Protein AF-A0A6V7XYG4-F1 (afdb_monomer)

Structure (mmCIF, N/CA/C/O backbone):
data_AF-A0A6V7XYG4-F1
#
_entry.id   AF-A0A6V7XYG4-F1
#
loop_
_atom_site.group_PDB
_atom_site.id
_atom_site.type_symbol
_atom_site.label_atom_id
_atom_site.label_alt_id
_atom_site.label_comp_id
_atom_site.label_asym_id
_atom_site.label_entity_id
_atom_site.label_seq_id
_atom_site.pdbx_PDB_ins_code
_atom_site.Cartn_x
_atom_site.Cartn_y
_atom_site.Cartn_z
_atom_site.occupancy
_atom_site.B_iso_or_equiv
_atom_site.auth_seq_id
_atom_site.auth_comp_id
_atom_site.auth_asym_id
_atom_site.auth_atom_id
_atom_site.pdbx_PDB_model_num
ATOM 1 N N . MET A 1 1 ? -19.619 -19.003 17.103 1.00 49.38 1 MET A N 1
ATOM 2 C CA . MET A 1 1 ? -18.906 -17.715 16.951 1.00 49.38 1 MET A CA 1
ATOM 3 C C . MET A 1 1 ? -19.112 -17.375 15.505 1.00 49.38 1 MET A C 1
ATOM 5 O O . MET A 1 1 ? -18.466 -17.969 14.650 1.00 49.38 1 MET A O 1
ATOM 9 N N . ASP A 1 2 ? -20.118 -16.554 15.252 1.00 52.75 2 ASP A N 1
ATOM 10 C CA . ASP A 1 2 ? -20.671 -16.431 13.915 1.00 52.75 2 ASP A CA 1
ATOM 11 C C . ASP A 1 2 ? -20.016 -15.200 13.304 1.00 52.75 2 ASP A C 1
ATOM 13 O O . ASP A 1 2 ? -20.323 -14.065 13.660 1.00 52.75 2 ASP A O 1
ATOM 17 N N . PHE A 1 3 ? -19.000 -15.455 12.488 1.00 63.81 3 PHE A N 1
ATOM 18 C CA . PHE A 1 3 ? -18.278 -14.428 11.759 1.00 63.81 3 PHE A CA 1
ATOM 19 C C . PHE A 1 3 ? -18.999 -14.203 10.435 1.00 63.81 3 PHE A C 1
ATOM 21 O O . PHE A 1 3 ? -19.094 -15.121 9.620 1.00 63.81 3 PHE A O 1
ATOM 28 N N . TYR A 1 4 ? -19.490 -12.986 10.224 1.00 76.69 4 TYR A N 1
ATOM 29 C CA . TYR A 1 4 ? -20.020 -12.555 8.936 1.00 76.69 4 TYR A CA 1
ATOM 30 C C . TYR A 1 4 ? -19.085 -11.490 8.383 1.00 76.69 4 TYR A C 1
ATOM 32 O O . TYR A 1 4 ? -18.724 -10.540 9.076 1.00 76.69 4 TYR A O 1
ATOM 40 N N . GLY A 1 5 ? -18.649 -11.673 7.146 1.00 80.56 5 GLY A N 1
ATOM 41 C CA . GLY A 1 5 ? -17.766 -10.727 6.490 1.00 80.56 5 GLY A CA 1
ATOM 42 C C . GLY A 1 5 ? -17.976 -10.754 4.991 1.00 80.56 5 GLY A C 1
ATOM 43 O O . GLY A 1 5 ? -18.206 -11.815 4.407 1.00 80.56 5 GLY A O 1
ATOM 44 N N . GLU A 1 6 ? -17.903 -9.577 4.389 1.00 87.44 6 GLU A N 1
ATOM 45 C CA . GLU A 1 6 ? -17.899 -9.407 2.945 1.00 87.44 6 GLU A CA 1
ATOM 46 C C . GLU A 1 6 ? -16.483 -9.030 2.512 1.00 87.44 6 GLU A C 1
ATOM 48 O O . GLU A 1 6 ? -15.793 -8.244 3.167 1.00 87.44 6 GLU A O 1
ATOM 53 N N . TYR A 1 7 ? -16.021 -9.615 1.410 1.00 89.38 7 TYR A N 1
ATOM 54 C CA . TYR A 1 7 ? -14.745 -9.251 0.816 1.00 89.38 7 TYR A CA 1
ATOM 55 C C . TYR A 1 7 ? -14.920 -9.002 -0.677 1.00 89.38 7 TYR A C 1
ATOM 57 O O . TYR A 1 7 ? -15.551 -9.774 -1.399 1.00 89.38 7 TYR A O 1
ATOM 65 N N . THR A 1 8 ? -14.316 -7.921 -1.155 1.00 91.44 8 THR A N 1
ATOM 66 C CA . THR A 1 8 ? -14.236 -7.602 -2.578 1.00 91.44 8 THR A CA 1
ATOM 67 C C . THR A 1 8 ? -12.776 -7.586 -2.994 1.00 91.44 8 THR A C 1
ATOM 69 O O . THR A 1 8 ? -12.005 -6.737 -2.550 1.00 91.44 8 THR A O 1
ATOM 72 N N . LEU A 1 9 ? -12.400 -8.510 -3.881 1.00 88.69 9 LEU A N 1
ATOM 73 C CA . LEU A 1 9 ? -11.035 -8.609 -4.396 1.00 88.69 9 LEU A CA 1
ATOM 74 C C . LEU A 1 9 ? -10.616 -7.349 -5.167 1.00 88.69 9 LEU A C 1
ATOM 76 O O . LEU A 1 9 ? -11.394 -6.780 -5.952 1.00 88.69 9 LEU A O 1
ATOM 80 N N . ALA A 1 10 ? -9.348 -6.975 -4.977 1.00 87.38 10 ALA A N 1
ATOM 81 C CA . ALA A 1 10 ? -8.711 -5.893 -5.710 1.00 87.38 10 ALA A CA 1
ATOM 82 C C . ALA A 1 10 ? -8.712 -6.173 -7.216 1.00 87.38 10 ALA A C 1
ATOM 84 O O . ALA A 1 10 ? -8.528 -7.305 -7.669 1.00 87.38 10 ALA A O 1
ATOM 85 N N . ARG A 1 11 ? -8.873 -5.111 -8.004 1.00 87.75 11 ARG A N 1
ATOM 86 C CA . ARG A 1 11 ? -8.677 -5.142 -9.453 1.00 87.75 11 ARG A CA 1
ATOM 87 C C . ARG A 1 11 ? -7.756 -3.998 -9.827 1.00 87.75 11 ARG A C 1
ATOM 89 O O . ARG A 1 11 ? -8.084 -2.840 -9.569 1.00 87.75 11 ARG A O 1
ATOM 96 N N . ASP A 1 12 ? -6.628 -4.342 -10.441 1.00 82.50 12 ASP A N 1
ATOM 97 C CA . ASP A 1 12 ? -5.558 -3.397 -10.756 1.00 82.50 12 ASP A CA 1
ATOM 98 C C . ASP A 1 12 ? -6.089 -2.149 -11.488 1.00 82.50 12 ASP A C 1
ATOM 100 O O . ASP A 1 12 ? -6.755 -2.248 -12.520 1.00 82.50 12 ASP A O 1
ATOM 104 N N . GLY A 1 13 ? -5.818 -0.972 -10.919 1.00 77.50 13 GLY A N 1
ATOM 105 C CA . GLY A 1 13 ? -6.227 0.335 -11.444 1.00 77.50 13 GLY A CA 1
ATOM 106 C C . GLY A 1 13 ? -7.725 0.660 -11.381 1.00 77.50 13 GLY A C 1
ATOM 107 O O . GLY A 1 13 ? -8.103 1.742 -11.815 1.00 77.50 13 GLY A O 1
ATOM 108 N N . MET A 1 14 ? -8.572 -0.235 -10.866 1.00 85.38 14 MET A N 1
ATOM 109 C CA . MET A 1 14 ? -10.027 -0.036 -10.811 1.00 85.38 14 MET A CA 1
ATOM 110 C C . MET A 1 14 ? -10.543 0.092 -9.382 1.00 85.38 14 MET A C 1
ATOM 112 O O . MET A 1 14 ? -11.303 1.008 -9.083 1.00 85.38 14 MET A O 1
ATOM 116 N N . ARG A 1 15 ? -10.172 -0.846 -8.504 1.00 86.19 15 ARG A N 1
ATOM 117 C CA . ARG A 1 15 ? -10.626 -0.848 -7.110 1.00 86.19 15 ARG A CA 1
ATOM 118 C C . ARG A 1 15 ? -9.615 -1.526 -6.183 1.00 86.19 15 ARG A C 1
ATOM 120 O O . ARG A 1 15 ? -9.037 -2.543 -6.583 1.00 86.19 15 ARG A O 1
ATOM 127 N N . PRO A 1 16 ? -9.422 -1.001 -4.962 1.00 86.31 16 PRO A N 1
ATOM 128 C CA . PRO A 1 16 ? -8.623 -1.664 -3.940 1.00 86.31 16 PRO A CA 1
ATOM 129 C C . PRO A 1 16 ? -9.334 -2.910 -3.388 1.00 86.31 16 PRO A C 1
ATOM 131 O O . PRO A 1 16 ? -10.515 -3.140 -3.655 1.00 86.31 16 PRO A O 1
ATOM 134 N N . LEU A 1 17 ? -8.593 -3.714 -2.621 1.00 88.25 17 LEU A N 1
ATOM 135 C CA . LEU A 1 17 ? -9.142 -4.800 -1.810 1.00 88.25 17 LEU A CA 1
ATOM 136 C C . LEU A 1 17 ? -9.976 -4.185 -0.679 1.00 88.25 17 LEU A C 1
ATOM 138 O O . LEU A 1 17 ? -9.465 -3.347 0.062 1.00 88.25 17 LEU A O 1
ATOM 142 N N . LEU A 1 18 ? -11.231 -4.606 -0.547 1.00 89.19 18 LEU A N 1
ATOM 143 C CA . LEU A 1 18 ? -12.092 -4.234 0.575 1.00 89.19 18 LEU A CA 1
ATOM 144 C C . LEU A 1 18 ? -12.395 -5.486 1.391 1.00 89.19 18 LEU A C 1
ATOM 146 O O . LEU A 1 18 ? -12.831 -6.493 0.832 1.00 89.19 18 LEU A O 1
ATOM 150 N N . ILE A 1 19 ? -12.153 -5.414 2.696 1.00 8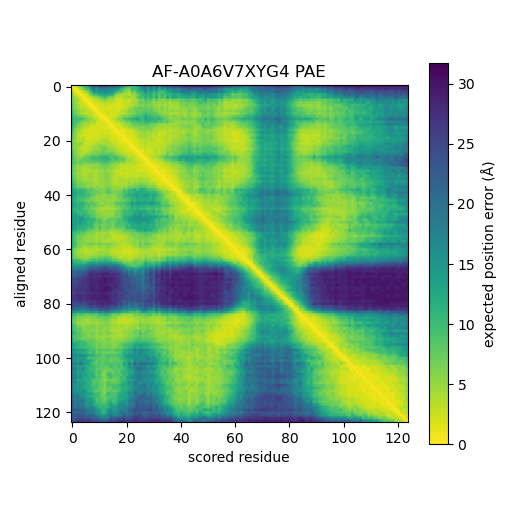9.31 19 ILE A N 1
ATOM 151 C CA . ILE A 1 19 ? -12.473 -6.476 3.647 1.00 89.31 19 ILE A CA 1
ATOM 152 C C . ILE A 1 19 ? -13.301 -5.845 4.761 1.00 89.31 19 ILE A C 1
ATOM 154 O O . ILE A 1 19 ? -12.820 -4.957 5.466 1.00 89.31 19 ILE A O 1
ATOM 158 N N . GLU A 1 20 ? -14.528 -6.321 4.925 1.00 90.12 20 GLU A N 1
ATOM 159 C CA . GLU A 1 20 ? -15.421 -5.932 6.010 1.00 90.12 20 GLU A CA 1
ATOM 160 C C . GLU A 1 20 ? -15.645 -7.144 6.913 1.00 90.12 20 GLU A C 1
ATOM 162 O O . GLU A 1 20 ? -16.085 -8.199 6.456 1.00 90.12 20 GLU A O 1
ATOM 167 N N . LEU A 1 21 ? -15.319 -7.008 8.201 1.00 87.00 21 LEU A N 1
ATOM 168 C CA . LEU A 1 21 ? -15.531 -8.058 9.194 1.00 87.00 21 LEU A CA 1
ATOM 169 C C . LEU A 1 21 ? -16.501 -7.577 10.268 1.00 87.00 21 LEU A C 1
ATOM 171 O O . LEU A 1 21 ? -16.266 -6.551 10.909 1.00 87.00 21 LEU A O 1
ATOM 175 N N . VAL A 1 22 ? -17.540 -8.368 10.521 1.00 87.19 22 VAL A N 1
ATOM 176 C CA . VAL A 1 22 ? -18.429 -8.210 11.672 1.00 87.19 22 VAL A CA 1
ATOM 177 C C . VAL A 1 22 ? -18.062 -9.273 12.699 1.00 87.19 22 VAL A C 1
ATOM 179 O O . VAL A 1 22 ? -18.168 -10.475 12.449 1.00 87.19 22 VAL A O 1
ATOM 182 N N . ILE A 1 23 ? -17.587 -8.818 13.858 1.00 83.50 23 ILE A N 1
ATOM 183 C CA . ILE A 1 23 ? -17.077 -9.677 14.927 1.00 83.50 23 ILE A CA 1
ATOM 184 C C . ILE A 1 23 ? -17.831 -9.356 16.215 1.00 83.50 23 ILE A C 1
ATOM 186 O O . ILE A 1 23 ? -17.838 -8.212 16.665 1.00 83.50 23 ILE A O 1
ATOM 190 N N . LEU A 1 24 ? -18.416 -10.378 16.844 1.00 83.75 24 LEU A N 1
ATOM 191 C CA . LEU A 1 24 ? -18.960 -10.265 18.195 1.00 83.75 24 LEU A CA 1
ATOM 192 C C . LEU A 1 24 ? -17.831 -10.492 19.204 1.00 83.75 24 LEU A C 1
ATOM 194 O O . LEU A 1 24 ? -17.352 -11.615 19.377 1.00 83.75 24 LEU A O 1
ATOM 198 N N . LEU A 1 25 ? -17.396 -9.413 19.855 1.00 82.56 25 LEU A N 1
ATOM 199 C CA . LEU A 1 25 ? -16.294 -9.434 20.812 1.00 82.56 25 LEU A CA 1
ATOM 200 C C . LEU A 1 25 ? -16.838 -9.478 22.257 1.00 82.56 25 LEU A C 1
ATOM 202 O O . LEU A 1 25 ? -17.458 -8.509 22.696 1.00 82.56 25 LEU A O 1
ATOM 206 N N . PRO A 1 26 ? -16.638 -10.571 23.019 1.00 83.31 26 PRO A N 1
ATOM 207 C CA . PRO A 1 26 ? -17.118 -10.662 24.398 1.00 83.31 26 PRO A CA 1
ATOM 208 C C . PRO A 1 26 ? -16.320 -9.761 25.355 1.00 83.31 26 PRO A C 1
ATOM 210 O O . PRO A 1 26 ? -15.190 -9.354 25.069 1.00 83.31 26 P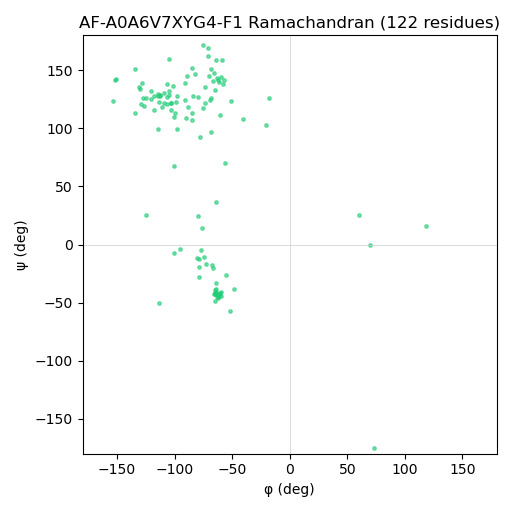RO A O 1
ATOM 213 N N . ALA A 1 27 ? -16.888 -9.478 26.530 1.00 81.25 27 ALA A N 1
ATOM 214 C CA . ALA A 1 27 ? -16.229 -8.666 27.550 1.00 81.25 27 ALA A CA 1
ATOM 215 C C . ALA A 1 27 ? -14.863 -9.250 27.959 1.00 81.25 27 ALA A C 1
ATOM 217 O O . ALA A 1 27 ? -14.703 -10.463 28.089 1.00 81.25 27 ALA A O 1
ATOM 218 N N . ASN A 1 28 ? -13.885 -8.366 28.188 1.00 84.56 28 ASN A N 1
ATOM 219 C CA . ASN A 1 28 ? -12.513 -8.713 28.578 1.00 84.56 28 ASN A CA 1
ATOM 220 C C . ASN A 1 28 ? -11.748 -9.595 27.564 1.00 84.56 28 ASN A C 1
ATOM 222 O O . ASN A 1 28 ? -10.827 -10.323 27.933 1.00 84.56 28 ASN A O 1
ATOM 226 N N . SER A 1 29 ? -12.117 -9.534 26.282 1.00 83.81 29 SER A N 1
ATOM 227 C CA . SER A 1 29 ? -11.396 -10.219 25.206 1.00 83.81 29 SER A CA 1
ATOM 228 C C . SER A 1 29 ? -10.562 -9.252 24.361 1.00 83.81 29 SER A C 1
ATOM 230 O O . SER A 1 29 ? -10.764 -8.037 24.377 1.00 83.81 29 SER A O 1
ATOM 232 N N . LYS A 1 30 ? -9.570 -9.797 23.649 1.00 86.75 30 LYS A N 1
ATOM 233 C CA . LYS A 1 30 ? -8.675 -9.055 22.753 1.00 86.75 30 LYS A CA 1
ATOM 234 C C . LYS A 1 30 ? -8.807 -9.629 21.348 1.00 86.75 30 LYS A C 1
ATOM 236 O O . LYS A 1 30 ? -8.732 -10.843 21.179 1.00 86.75 30 LYS A O 1
ATOM 241 N N . CYS A 1 31 ? -8.969 -8.762 20.354 1.00 84.62 31 CYS A N 1
ATOM 242 C CA . CYS A 1 31 ? -8.956 -9.130 18.942 1.00 84.62 31 CYS A CA 1
ATOM 243 C C . CYS A 1 31 ? -7.678 -8.584 18.300 1.00 84.62 31 CYS A C 1
ATOM 245 O O . CYS A 1 31 ? -7.348 -7.413 18.487 1.00 84.62 31 CYS A O 1
ATOM 247 N N . LYS A 1 32 ? -6.957 -9.434 17.569 1.00 88.00 32 LYS A N 1
ATOM 248 C CA . LYS A 1 32 ? -5.778 -9.064 16.785 1.00 88.00 32 LYS A CA 1
ATOM 249 C C . LYS A 1 32 ? -5.997 -9.575 15.367 1.00 88.00 32 LYS A C 1
ATOM 251 O O . LYS A 1 32 ? -6.289 -10.755 15.195 1.00 88.00 32 LYS A O 1
ATOM 256 N N . ILE A 1 33 ? -5.881 -8.688 14.387 1.00 84.56 33 ILE A N 1
ATOM 257 C CA . ILE A 1 33 ? -6.032 -9.010 12.969 1.00 84.56 33 ILE A CA 1
ATOM 258 C C . ILE A 1 33 ? -4.717 -8.634 12.291 1.00 84.56 33 ILE A C 1
ATOM 260 O O . ILE A 1 33 ? -4.254 -7.505 12.435 1.00 84.56 33 ILE A O 1
ATOM 264 N N . GLU A 1 34 ? -4.108 -9.587 11.593 1.00 87.19 34 GLU A N 1
ATOM 265 C CA . GLU A 1 34 ? -2.853 -9.405 10.866 1.00 87.19 34 GLU A CA 1
ATOM 266 C C . GLU A 1 34 ? -3.043 -9.894 9.433 1.00 87.19 34 GLU A C 1
ATOM 268 O O . GLU A 1 34 ? -3.687 -10.918 9.204 1.00 87.19 34 GLU A O 1
ATOM 273 N N . PHE A 1 35 ? -2.494 -9.149 8.477 1.00 83.38 35 PHE A N 1
ATOM 274 C CA . PHE A 1 35 ? -2.546 -9.487 7.062 1.00 83.38 35 PHE A CA 1
ATOM 275 C C . PHE A 1 35 ? -1.146 -9.399 6.475 1.00 83.38 35 PHE A C 1
ATOM 277 O O . PHE A 1 35 ? -0.436 -8.415 6.688 1.00 83.38 35 PHE A O 1
ATOM 284 N N . GLU A 1 36 ? -0.778 -10.413 5.706 1.00 85.19 36 GLU A N 1
ATOM 285 C CA . GLU A 1 36 ? 0.410 -10.380 4.866 1.00 85.19 36 GLU A CA 1
ATOM 286 C C . GLU A 1 36 ? 0.024 -9.851 3.486 1.00 85.19 36 GLU A C 1
ATOM 288 O O . GLU A 1 36 ? -1.029 -10.192 2.942 1.00 85.19 36 GLU A O 1
ATOM 293 N N . PHE A 1 37 ? 0.871 -8.996 2.922 1.00 81.12 37 PHE A N 1
ATOM 294 C CA . PHE A 1 37 ? 0.684 -8.460 1.582 1.00 81.12 37 PHE A CA 1
ATOM 295 C C . PHE A 1 37 ? 1.996 -8.522 0.810 1.00 81.12 37 PHE A C 1
ATOM 297 O O . PHE A 1 37 ? 3.081 -8.419 1.380 1.00 81.12 37 PHE A O 1
ATOM 304 N N . GLU A 1 38 ? 1.881 -8.657 -0.506 1.00 79.81 38 GLU A N 1
ATOM 305 C CA . GLU A 1 38 ? 3.016 -8.600 -1.416 1.00 79.81 38 GLU A CA 1
ATOM 306 C C . GLU A 1 38 ? 3.018 -7.255 -2.145 1.00 79.81 38 GLU A C 1
ATOM 308 O O . GLU A 1 38 ? 1.990 -6.796 -2.652 1.00 79.81 38 GLU A O 1
ATOM 313 N N . ALA A 1 39 ? 4.179 -6.601 -2.189 1.00 75.81 39 ALA A N 1
ATOM 314 C CA . ALA A 1 39 ? 4.349 -5.383 -2.964 1.00 75.81 39 ALA A CA 1
ATOM 315 C C . ALA A 1 39 ? 4.442 -5.736 -4.454 1.00 75.81 39 ALA A C 1
ATOM 317 O O . ALA A 1 39 ? 5.372 -6.411 -4.889 1.00 75.81 39 ALA A O 1
ATOM 318 N N . ALA A 1 40 ? 3.488 -5.255 -5.248 1.00 76.38 40 ALA A N 1
ATOM 319 C CA . ALA A 1 40 ? 3.502 -5.442 -6.692 1.00 76.38 40 ALA A CA 1
ATOM 320 C C . ALA A 1 40 ? 4.266 -4.312 -7.397 1.00 76.38 40 ALA A C 1
ATOM 322 O O . ALA A 1 40 ? 4.182 -3.142 -7.016 1.00 76.38 40 ALA A O 1
ATOM 323 N N . PHE A 1 41 ? 4.959 -4.651 -8.485 1.00 78.38 41 PHE A N 1
ATOM 324 C CA . PHE A 1 41 ? 5.579 -3.655 -9.353 1.00 78.38 41 PHE A CA 1
ATOM 325 C C . PHE A 1 41 ? 4.514 -2.861 -10.114 1.00 78.38 41 PHE A C 1
ATOM 327 O O . PHE A 1 41 ? 3.687 -3.417 -10.843 1.00 78.38 41 PHE A O 1
ATOM 334 N N . LEU A 1 42 ? 4.561 -1.538 -9.978 1.00 78.31 42 LEU A N 1
ATOM 335 C CA . LEU A 1 42 ? 3.737 -0.629 -10.766 1.00 78.31 42 LEU A CA 1
ATOM 336 C C . LEU A 1 42 ? 4.368 -0.388 -12.137 1.00 78.31 42 LEU A C 1
ATOM 338 O O . LEU A 1 42 ? 5.585 -0.319 -12.297 1.00 78.31 42 LEU A O 1
ATOM 342 N N . LYS A 1 43 ? 3.514 -0.204 -13.147 1.00 82.12 43 LYS A N 1
ATOM 343 C CA . LYS A 1 43 ? 3.955 0.304 -14.450 1.00 82.12 43 LYS A CA 1
ATOM 344 C C . LYS A 1 43 ? 4.449 1.743 -14.291 1.00 82.12 43 LYS A C 1
ATOM 346 O O . LYS A 1 43 ? 3.864 2.500 -13.523 1.00 82.12 43 LYS A O 1
ATOM 351 N N . ILE A 1 44 ? 5.439 2.137 -15.096 1.00 78.81 44 ILE A N 1
ATOM 352 C CA . ILE A 1 44 ? 6.027 3.492 -15.118 1.00 78.81 44 ILE A CA 1
ATOM 353 C C . ILE A 1 44 ? 4.956 4.602 -15.164 1.00 78.81 44 ILE A C 1
ATOM 355 O O . ILE A 1 44 ? 5.063 5.603 -14.472 1.00 78.81 44 ILE A O 1
ATOM 359 N N . SER A 1 45 ? 3.868 4.377 -15.909 1.00 81.31 45 SER A N 1
ATOM 360 C CA . SER A 1 45 ? 2.764 5.325 -16.095 1.00 81.31 45 SER A CA 1
ATOM 361 C C . SER A 1 45 ? 1.824 5.461 -14.892 1.00 81.31 45 SER A C 1
ATOM 363 O O . SER A 1 45 ? 0.932 6.301 -14.919 1.00 81.31 45 SER A O 1
ATOM 365 N N . LYS A 1 46 ? 1.941 4.579 -13.893 1.00 81.44 46 LYS A N 1
ATOM 366 C CA . LYS A 1 46 ? 1.101 4.565 -12.687 1.00 81.44 46 LYS A CA 1
ATOM 367 C C . LYS A 1 46 ? 1.793 5.194 -11.481 1.00 81.44 46 LYS A C 1
ATOM 369 O O . LYS A 1 46 ? 1.152 5.338 -10.444 1.00 81.44 46 LYS A O 1
ATOM 374 N N . PHE A 1 47 ? 3.078 5.530 -11.593 1.00 81.75 47 PHE A N 1
ATOM 375 C CA . PHE A 1 47 ? 3.764 6.230 -10.520 1.00 81.75 47 PHE A CA 1
ATOM 376 C C . PHE A 1 47 ? 3.188 7.643 -10.358 1.00 81.75 47 PHE A C 1
ATOM 378 O O . PHE A 1 47 ? 2.879 8.293 -11.362 1.00 81.75 47 PHE A O 1
ATOM 385 N N . PRO A 1 48 ? 3.031 8.124 -9.112 1.00 80.38 48 PRO A N 1
ATOM 386 C CA . PRO A 1 48 ? 2.737 9.528 -8.869 1.00 80.38 48 PRO A CA 1
ATOM 387 C C . PRO A 1 48 ? 3.851 10.413 -9.460 1.00 80.38 48 PRO A C 1
ATOM 389 O O . PRO A 1 48 ? 4.972 9.934 -9.655 1.00 80.38 48 PRO A O 1
ATOM 392 N N . PRO A 1 49 ? 3.574 11.705 -9.727 1.00 78.69 49 PRO A N 1
ATOM 393 C CA . PRO A 1 49 ? 4.573 12.633 -10.268 1.00 78.69 49 PRO A CA 1
ATOM 394 C C . PRO A 1 49 ? 5.839 12.718 -9.402 1.00 78.69 49 PRO A C 1
ATOM 396 O O . PR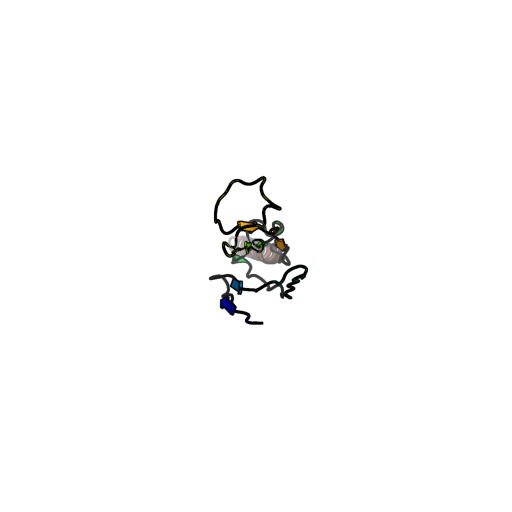O A 1 49 ? 6.914 12.990 -9.925 1.00 78.69 49 PRO A O 1
ATOM 399 N N . ASP A 1 50 ? 5.714 12.441 -8.101 1.00 83.38 50 ASP A N 1
ATOM 400 C CA . ASP A 1 50 ? 6.833 12.212 -7.195 1.00 83.38 50 ASP A CA 1
ATOM 401 C C . ASP A 1 50 ? 6.816 10.766 -6.683 1.00 83.38 50 ASP A C 1
ATOM 403 O O . ASP A 1 50 ? 6.079 10.427 -5.755 1.00 83.38 50 ASP A O 1
ATOM 407 N N . ALA A 1 51 ? 7.639 9.904 -7.277 1.00 79.12 51 ALA A N 1
ATOM 408 C CA . ALA A 1 51 ? 7.715 8.496 -6.896 1.00 79.12 51 ALA A CA 1
ATOM 409 C C . ALA A 1 51 ? 8.272 8.269 -5.478 1.00 79.12 51 ALA A C 1
ATOM 411 O O . ALA A 1 51 ? 8.002 7.223 -4.887 1.00 79.12 51 ALA A O 1
ATOM 412 N N . ASN A 1 52 ? 8.992 9.244 -4.911 1.00 82.69 52 ASN A N 1
ATOM 413 C CA . ASN A 1 52 ? 9.560 9.144 -3.565 1.00 82.69 52 ASN A CA 1
ATOM 414 C C . ASN A 1 52 ? 8.530 9.440 -2.464 1.00 82.69 52 ASN A C 1
ATOM 416 O O . ASN A 1 52 ? 8.792 9.160 -1.296 1.00 82.69 52 ASN A O 1
ATOM 420 N N . SER A 1 53 ? 7.356 9.972 -2.822 1.00 80.06 53 SER A N 1
ATOM 421 C CA . SER A 1 53 ? 6.281 10.287 -1.871 1.00 80.06 53 SER A CA 1
ATOM 422 C C . SER A 1 53 ? 5.561 9.048 -1.313 1.00 80.06 53 SER A C 1
ATOM 424 O O . SER A 1 53 ? 4.913 9.125 -0.270 1.00 80.06 53 SER A O 1
ATOM 426 N N . GLY A 1 54 ? 5.718 7.887 -1.958 1.00 84.19 54 GLY A N 1
ATOM 427 C CA . GLY A 1 54 ? 5.051 6.645 -1.568 1.00 84.19 54 GLY A CA 1
ATOM 428 C C . GLY A 1 54 ? 3.553 6.625 -1.890 1.00 84.19 54 GLY A C 1
ATOM 429 O O . GLY A 1 54 ? 3.008 7.515 -2.541 1.00 84.19 54 GLY A O 1
ATOM 430 N N . ILE A 1 55 ? 2.876 5.558 -1.464 1.00 83.81 55 ILE A N 1
ATOM 431 C CA . ILE A 1 55 ? 1.423 5.394 -1.590 1.00 83.81 55 ILE A CA 1
ATOM 432 C C . ILE A 1 55 ? 0.790 5.375 -0.202 1.00 83.81 55 ILE A C 1
ATOM 434 O O . ILE A 1 55 ? 1.196 4.610 0.672 1.00 83.81 55 ILE A O 1
ATOM 438 N N . HIS A 1 56 ? -0.246 6.194 -0.027 1.00 86.19 56 HIS A N 1
ATOM 439 C CA . HIS A 1 56 ? -1.060 6.214 1.182 1.00 86.19 56 HIS A CA 1
ATOM 440 C C . HIS A 1 56 ? -2.149 5.143 1.129 1.00 86.19 56 HIS A C 1
ATOM 442 O O . HIS A 1 56 ? -2.950 5.094 0.194 1.00 86.19 56 HIS A O 1
ATOM 448 N N . ILE A 1 57 ? -2.210 4.327 2.174 1.00 86.88 57 ILE A N 1
ATOM 449 C CA . ILE A 1 57 ? -3.275 3.363 2.423 1.00 86.88 57 ILE A CA 1
ATOM 450 C C . ILE A 1 57 ? -4.139 3.902 3.565 1.00 86.88 57 ILE A C 1
ATOM 452 O O . ILE A 1 57 ? -3.602 4.253 4.622 1.00 86.88 57 ILE A O 1
ATOM 456 N N . PRO A 1 58 ? -5.468 3.992 3.377 1.00 86.19 58 PRO A N 1
ATOM 457 C CA . PRO A 1 58 ? -6.357 4.433 4.439 1.00 86.19 58 PRO A CA 1
ATOM 458 C C . PRO A 1 58 ? -6.279 3.476 5.634 1.00 86.19 58 PRO A C 1
ATOM 460 O O . PRO A 1 58 ? -6.207 2.259 5.465 1.00 86.19 58 PRO A O 1
ATOM 463 N N . GLY A 1 59 ? -6.300 4.039 6.842 1.00 87.31 59 GLY A N 1
ATOM 464 C CA . GLY A 1 59 ? -6.330 3.255 8.073 1.00 87.31 59 GLY A CA 1
ATOM 465 C C . GLY A 1 59 ? -7.617 2.438 8.201 1.00 87.31 59 GLY A C 1
ATOM 466 O O . GLY A 1 59 ? -8.643 2.754 7.594 1.00 87.31 59 GLY A O 1
ATOM 467 N N . ALA A 1 60 ? -7.572 1.388 9.020 1.00 88.06 60 ALA A N 1
ATOM 468 C CA . ALA A 1 60 ? -8.752 0.583 9.317 1.00 88.06 60 ALA A CA 1
ATOM 469 C C . ALA A 1 60 ? -9.827 1.424 10.026 1.00 88.06 60 ALA A C 1
ATOM 471 O O . ALA A 1 60 ? -9.513 2.269 10.863 1.00 88.06 60 ALA A O 1
ATOM 472 N N . VAL A 1 61 ? -11.102 1.178 9.723 1.00 89.06 61 VAL A N 1
ATOM 473 C CA . VAL A 1 61 ? -12.226 1.847 10.389 1.00 89.06 61 VAL A CA 1
ATOM 474 C C . VAL A 1 61 ? -12.960 0.832 11.247 1.00 89.06 61 VAL A C 1
ATOM 476 O O . VAL A 1 61 ? -13.512 -0.138 10.734 1.00 89.06 61 VAL A O 1
ATOM 479 N N . LEU A 1 62 ? -12.993 1.070 12.554 1.00 87.81 62 LEU A N 1
ATOM 480 C CA . LEU A 1 62 ? -13.755 0.264 13.498 1.00 87.81 62 LEU A CA 1
ATOM 481 C C . LEU A 1 62 ? -15.072 0.973 13.803 1.00 87.81 62 LEU A C 1
ATOM 483 O O . LEU A 1 62 ? -15.071 2.111 14.265 1.00 87.81 62 LEU A O 1
ATOM 487 N N . SER A 1 63 ? -16.192 0.298 13.561 1.00 86.06 63 SER A N 1
ATOM 488 C CA . SER A 1 63 ? -17.516 0.779 13.964 1.00 86.06 63 SER A CA 1
ATOM 489 C C . SER A 1 63 ? -18.031 -0.085 15.107 1.00 86.06 63 SER A C 1
ATOM 491 O O . SER A 1 63 ? -18.138 -1.299 14.959 1.00 86.06 63 SER A O 1
ATOM 493 N N . ILE A 1 64 ? -18.336 0.535 16.243 1.00 82.56 64 ILE A N 1
ATOM 494 C CA . ILE A 1 64 ? -18.891 -0.138 17.416 1.00 82.56 64 ILE A CA 1
ATOM 495 C C . ILE A 1 64 ? -20.394 0.126 17.425 1.00 82.56 64 ILE A C 1
ATOM 497 O O . ILE A 1 64 ? -20.829 1.256 17.659 1.00 82.56 64 ILE A O 1
ATOM 501 N N . SER A 1 65 ? -21.178 -0.914 17.151 1.00 75.12 65 SER A N 1
ATOM 502 C CA . SER A 1 65 ? -22.615 -0.932 17.411 1.00 75.12 65 SER A CA 1
ATOM 503 C C . SER A 1 65 ? -22.830 -1.484 18.817 1.00 75.12 65 SER A C 1
ATOM 505 O O . SER A 1 65 ? -22.579 -2.663 19.066 1.00 75.12 65 SER A O 1
ATOM 507 N N . GLN A 1 66 ? -23.233 -0.628 19.752 1.00 67.19 66 GLN A N 1
ATOM 508 C CA . GLN A 1 66 ? -23.654 -1.068 21.077 1.00 67.19 66 GLN A CA 1
ATOM 509 C C . GLN A 1 66 ? -25.163 -1.307 21.040 1.00 67.19 66 GLN A C 1
ATOM 511 O O . GLN A 1 66 ? -25.910 -0.399 20.685 1.00 67.19 66 GLN A O 1
ATOM 516 N N . ASP A 1 67 ? -25.602 -2.511 21.410 1.00 59.97 67 ASP A N 1
ATOM 517 C CA . ASP A 1 67 ? -27.020 -2.756 21.663 1.00 59.97 67 ASP A CA 1
ATOM 518 C C . ASP A 1 67 ? -27.445 -1.923 22.879 1.00 59.97 67 ASP A C 1
ATOM 520 O O . ASP A 1 67 ? -26.748 -1.898 23.897 1.00 59.97 67 ASP A O 1
ATOM 524 N N . ASP A 1 68 ? -28.576 -1.223 22.756 1.00 54.19 68 ASP A N 1
ATOM 525 C CA . ASP A 1 68 ? -29.144 -0.238 23.693 1.00 54.19 68 ASP A CA 1
ATOM 526 C C . ASP A 1 68 ? -29.557 -0.825 25.074 1.00 54.19 68 ASP A C 1
ATOM 528 O O . ASP A 1 68 ? -30.540 -0.410 25.692 1.00 54.19 68 ASP A O 1
ATOM 532 N N . SER A 1 69 ? -28.818 -1.791 25.627 1.00 50.66 69 SER A N 1
ATOM 533 C CA . SER A 1 69 ? -28.971 -2.223 27.014 1.00 50.66 69 SER A CA 1
ATOM 534 C C . SER A 1 69 ? -28.287 -1.214 27.941 1.00 50.66 69 SER A C 1
ATOM 536 O O . SER A 1 69 ? -27.086 -1.270 28.215 1.00 50.66 69 SER A O 1
ATOM 538 N N . THR A 1 70 ? -29.098 -0.259 28.382 1.00 55.12 70 THR A N 1
ATOM 539 C CA . THR A 1 70 ? -28.941 0.618 29.548 1.00 55.12 70 THR A CA 1
ATOM 540 C C . THR A 1 70 ? -27.912 0.117 30.576 1.00 55.12 70 THR A C 1
ATOM 542 O O . THR A 1 70 ? -28.073 -0.989 31.092 1.00 55.12 70 THR A O 1
ATOM 545 N N . ASN A 1 71 ? -26.934 0.972 30.925 1.00 48.00 71 ASN A N 1
ATOM 546 C CA . ASN A 1 71 ? -26.051 0.940 32.120 1.00 48.00 71 ASN A CA 1
ATOM 547 C C . ASN A 1 71 ? -24.526 0.804 31.910 1.00 48.00 71 ASN A C 1
ATOM 549 O O . ASN A 1 71 ? -23.817 0.579 32.888 1.00 48.00 71 ASN A O 1
ATOM 553 N N . LEU A 1 72 ? -23.970 1.033 30.713 1.00 53.31 72 LEU A N 1
ATOM 554 C CA . LEU A 1 72 ? -22.510 1.199 30.557 1.00 53.31 72 LEU A CA 1
ATOM 555 C C . LEU A 1 72 ? -22.106 2.679 30.437 1.00 53.31 72 LEU A C 1
ATOM 557 O O . LEU A 1 72 ? -21.641 3.154 29.407 1.00 53.31 72 LEU A O 1
ATOM 561 N N . SER A 1 73 ? -22.272 3.433 31.524 1.00 48.75 73 SER A N 1
ATOM 562 C CA . SER A 1 73 ? -21.897 4.852 31.628 1.00 48.75 73 SER A CA 1
ATOM 563 C C . SER A 1 73 ? -20.398 5.090 31.883 1.00 48.75 73 SER A C 1
ATOM 565 O O . SER A 1 73 ? -20.036 6.122 32.444 1.00 48.75 73 SER A O 1
ATOM 567 N N . LEU A 1 74 ? -19.507 4.165 31.506 1.00 52.28 74 LEU A N 1
ATOM 568 C CA . LEU A 1 74 ? -18.056 4.332 31.704 1.00 52.28 74 LEU A CA 1
ATOM 569 C C . LEU A 1 74 ? -17.404 5.277 30.674 1.00 52.28 74 LEU A C 1
ATOM 571 O O . LEU A 1 74 ? -16.231 5.606 30.814 1.00 52.28 74 LEU A O 1
ATOM 575 N N . PHE A 1 75 ? -18.164 5.758 29.682 1.00 51.19 75 PHE A N 1
ATOM 576 C CA . PHE A 1 75 ? -17.711 6.713 28.659 1.00 51.19 75 PHE A CA 1
ATOM 577 C C . PHE A 1 75 ? -18.585 7.986 28.586 1.00 51.19 75 PHE A C 1
ATOM 579 O O . PHE A 1 75 ? -18.683 8.640 27.550 1.00 51.19 75 PHE A O 1
ATOM 586 N N . SER A 1 76 ? -19.252 8.346 29.689 1.00 45.84 76 SER A N 1
ATOM 587 C CA . SER A 1 76 ? -20.308 9.374 29.738 1.00 45.84 76 SER A CA 1
ATOM 588 C C . SER A 1 76 ? -19.844 10.841 29.689 1.00 45.84 76 SER A C 1
ATOM 590 O O . SER A 1 76 ? -20.650 11.738 29.936 1.00 45.84 76 SER A O 1
ATOM 592 N N . THR A 1 77 ? -18.593 11.137 29.322 1.00 51.88 77 THR A N 1
ATOM 593 C CA . THR A 1 77 ? -18.207 12.519 28.969 1.00 51.88 77 THR A CA 1
ATOM 594 C C . THR A 1 77 ? -18.633 12.914 27.555 1.00 51.88 77 THR A C 1
ATOM 596 O O . THR A 1 77 ? -18.643 14.104 27.245 1.00 51.88 77 THR A O 1
ATOM 599 N N . PHE A 1 78 ? -19.052 11.961 26.716 1.00 50.81 78 PHE A N 1
ATOM 600 C CA . PHE A 1 78 ?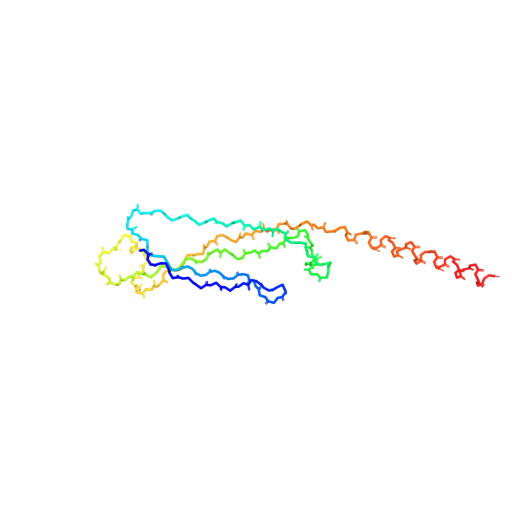 -19.698 12.257 25.441 1.00 50.81 78 PHE A CA 1
ATOM 601 C C . PHE A 1 78 ? -21.205 12.040 25.555 1.00 50.81 78 PHE A C 1
ATOM 603 O O . PHE A 1 78 ? -21.696 10.988 25.955 1.00 50.81 78 PHE A O 1
ATOM 610 N N . THR A 1 79 ? -21.932 13.113 25.276 1.00 44.34 79 THR A N 1
ATOM 611 C CA . THR A 1 79 ? -23.364 13.268 25.491 1.00 44.34 79 THR A CA 1
ATOM 612 C C . THR A 1 79 ? -24.185 12.206 24.762 1.00 44.34 79 THR A C 1
ATOM 614 O O . THR A 1 79 ? -23.924 11.872 23.610 1.00 44.34 79 THR A O 1
ATOM 617 N N . ASN A 1 80 ? -25.202 11.710 25.472 1.00 49.22 80 ASN A N 1
ATOM 618 C CA . ASN A 1 80 ? -26.293 10.849 25.018 1.00 49.22 80 ASN A CA 1
ATOM 619 C C . ASN A 1 80 ? -26.538 10.880 23.503 1.00 49.22 80 ASN A C 1
ATOM 621 O O . ASN A 1 80 ? -27.207 11.779 22.984 1.00 49.22 80 ASN A O 1
ATOM 625 N N . LYS A 1 81 ? -26.078 9.844 22.803 1.00 45.53 81 LYS A N 1
ATOM 626 C CA . LYS A 1 81 ? -26.643 9.467 21.514 1.00 45.53 81 LYS A CA 1
ATOM 627 C C . LYS A 1 81 ? -26.409 7.980 21.292 1.00 45.53 81 LYS A C 1
ATOM 629 O O . LYS A 1 81 ? -25.273 7.528 21.336 1.00 45.53 81 LYS A O 1
ATOM 634 N N . SER A 1 82 ? -27.505 7.260 21.065 1.00 52.31 82 SER A N 1
ATOM 635 C CA . SER A 1 82 ? -27.584 5.914 20.477 1.00 52.31 82 SER A CA 1
ATOM 636 C C . SER A 1 82 ? -26.897 5.918 19.099 1.00 52.31 82 SER A C 1
ATOM 638 O O . SER A 1 82 ? -27.527 5.993 18.048 1.00 52.31 82 SER A O 1
ATOM 640 N N . ALA A 1 83 ? -25.572 6.041 19.085 1.00 55.00 83 ALA A N 1
ATOM 641 C CA . ALA A 1 83 ? -24.812 6.399 17.900 1.00 55.00 83 ALA A CA 1
ATOM 642 C C . ALA A 1 83 ? -23.607 5.482 17.777 1.00 55.00 83 ALA A C 1
ATOM 644 O O . ALA A 1 83 ? -22.676 5.549 18.574 1.00 55.00 83 ALA A O 1
ATOM 645 N N . ASN A 1 84 ? -23.642 4.658 16.733 1.00 63.38 84 ASN A N 1
ATOM 646 C CA . ASN A 1 84 ? -22.522 3.865 16.249 1.00 63.38 84 ASN A CA 1
ATOM 647 C C . ASN A 1 84 ? -21.222 4.686 16.304 1.00 63.38 84 ASN A C 1
ATOM 649 O O . ASN A 1 84 ? -21.043 5.628 15.523 1.00 63.38 84 ASN A O 1
ATOM 653 N N . GLN A 1 85 ? -20.330 4.353 17.238 1.00 75.38 85 GLN A N 1
ATOM 654 C CA . GLN A 1 85 ? -19.064 5.058 17.400 1.00 75.38 85 GLN A CA 1
ATOM 655 C C . GLN A 1 85 ? -18.087 4.544 16.347 1.00 75.38 85 GLN A C 1
ATOM 657 O O . GLN A 1 85 ? -17.862 3.339 16.239 1.00 75.38 85 GLN A O 1
ATOM 662 N N . LYS A 1 86 ? -17.501 5.457 15.570 1.00 83.81 86 LYS A N 1
ATOM 663 C CA . LYS A 1 86 ? -16.463 5.128 14.591 1.00 83.81 86 LYS A CA 1
ATOM 664 C C . LYS A 1 86 ? -15.101 5.553 15.114 1.00 83.81 86 LYS A C 1
ATOM 666 O O . LYS A 1 86 ? -14.922 6.702 15.511 1.00 83.81 86 LYS A O 1
ATOM 671 N N . ILE A 1 87 ? -14.153 4.628 15.096 1.00 86.81 87 ILE A N 1
ATOM 672 C CA . ILE A 1 87 ? -12.751 4.850 15.433 1.00 86.81 87 ILE A CA 1
ATOM 673 C C . ILE A 1 87 ? -11.949 4.659 14.149 1.00 86.81 87 ILE A C 1
ATOM 675 O O . ILE A 1 87 ? -12.091 3.646 13.463 1.00 86.81 87 ILE A O 1
ATOM 679 N N . PHE A 1 88 ? -11.126 5.648 13.822 1.00 89.06 88 PHE A N 1
ATOM 680 C CA . PHE A 1 88 ? -10.238 5.605 12.668 1.00 89.06 88 PHE A CA 1
ATOM 681 C C . PHE A 1 88 ? -8.847 5.184 13.128 1.00 89.06 88 PHE A C 1
ATOM 683 O O . PHE A 1 88 ? -8.301 5.760 14.069 1.00 89.06 88 PHE A O 1
ATOM 690 N N . GLY A 1 89 ? -8.301 4.166 12.477 1.00 87.25 89 GLY A N 1
ATOM 691 C CA . GLY A 1 89 ? -6.913 3.768 12.624 1.00 87.25 89 GLY A CA 1
ATOM 692 C C . GLY A 1 89 ? -5.973 4.721 11.893 1.00 87.25 89 GLY A C 1
ATOM 693 O O . GLY A 1 89 ? -6.387 5.593 11.126 1.00 87.25 89 GLY A O 1
ATOM 694 N N . GLU A 1 90 ? -4.684 4.525 12.124 1.00 89.25 90 GLU A N 1
ATOM 695 C CA . GLU A 1 90 ? -3.640 5.313 11.482 1.00 89.25 90 GLU A CA 1
ATOM 696 C C . GLU A 1 90 ? -3.495 4.909 10.004 1.00 89.25 90 GLU A C 1
ATOM 698 O O . GLU A 1 90 ? -3.517 3.715 9.686 1.00 89.25 90 GLU A O 1
ATOM 703 N N . PRO A 1 91 ? -3.374 5.876 9.078 1.00 88.88 91 PRO A N 1
ATOM 704 C CA . PRO A 1 91 ? -3.071 5.575 7.688 1.00 88.88 91 PRO A CA 1
ATOM 705 C C . PRO A 1 91 ? -1.630 5.075 7.555 1.00 88.88 91 PRO A C 1
ATOM 707 O O . PRO A 1 91 ? -0.724 5.556 8.234 1.00 88.88 91 PRO A O 1
ATOM 710 N N . LEU A 1 92 ? -1.411 4.142 6.632 1.00 87.06 92 LEU A N 1
ATOM 711 C CA . LEU A 1 92 ? -0.094 3.573 6.361 1.00 87.06 92 LEU A CA 1
ATOM 712 C C . LEU A 1 92 ? 0.500 4.203 5.099 1.00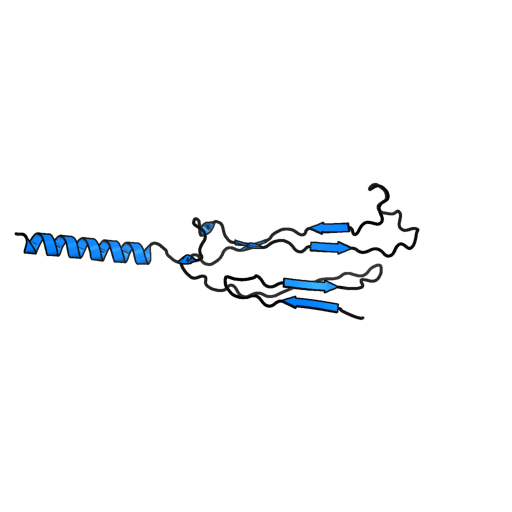 87.06 92 LEU A C 1
ATOM 714 O O . LEU A 1 92 ? -0.188 4.342 4.090 1.00 87.06 92 LEU A O 1
ATOM 718 N N . LEU A 1 93 ? 1.783 4.558 5.137 1.00 88.06 93 LEU A N 1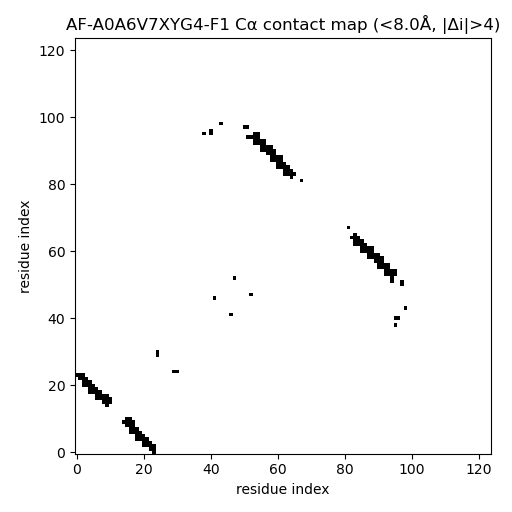
ATOM 719 C CA . LEU A 1 93 ? 2.537 4.983 3.957 1.00 88.06 93 LEU A CA 1
ATOM 720 C C . LEU A 1 93 ? 3.429 3.830 3.499 1.00 88.06 93 LEU A C 1
ATOM 722 O O . LEU A 1 93 ? 4.272 3.356 4.260 1.00 88.06 93 LEU A O 1
ATOM 726 N N . ILE A 1 94 ? 3.250 3.391 2.255 1.00 85.38 94 ILE A N 1
ATOM 727 C CA . ILE A 1 94 ? 4.074 2.352 1.637 1.00 85.38 94 ILE A CA 1
ATOM 728 C C . ILE A 1 94 ? 5.012 2.983 0.615 1.00 85.38 94 ILE A C 1
ATOM 730 O O . ILE A 1 94 ? 4.577 3.584 -0.367 1.00 85.38 94 ILE A O 1
ATOM 734 N N . LEU A 1 95 ? 6.311 2.795 0.828 1.00 83.31 95 LEU A N 1
ATOM 735 C CA . LEU A 1 95 ? 7.340 3.122 -0.151 1.00 83.31 95 LEU A CA 1
ATOM 736 C C . LEU A 1 95 ? 7.484 1.943 -1.110 1.00 83.31 95 LEU A C 1
ATOM 738 O O . LEU A 1 95 ? 7.894 0.851 -0.717 1.00 83.31 95 LEU A O 1
ATOM 742 N N . LEU A 1 96 ? 7.117 2.158 -2.368 1.00 80.81 96 LEU A N 1
ATOM 743 C CA . LEU A 1 96 ? 7.320 1.166 -3.418 1.00 80.81 96 LEU A CA 1
ATOM 744 C C . LEU A 1 96 ? 8.734 1.292 -3.980 1.00 80.81 96 LEU A C 1
ATOM 746 O O . LEU A 1 96 ? 9.293 2.391 -3.976 1.00 80.81 96 LEU A O 1
ATOM 750 N N . PRO A 1 97 ? 9.312 0.196 -4.495 1.00 79.50 97 PRO A N 1
ATOM 751 C CA . PRO A 1 97 ? 10.580 0.269 -5.200 1.00 79.50 97 PRO A CA 1
ATOM 752 C C . PRO A 1 97 ? 10.423 1.186 -6.417 1.00 79.50 97 PRO A C 1
ATOM 754 O O . PRO A 1 97 ? 9.698 0.874 -7.364 1.00 79.50 97 PRO A O 1
ATOM 757 N N . VAL A 1 98 ? 11.084 2.341 -6.364 1.00 81.19 98 VAL A N 1
ATOM 758 C CA . VAL A 1 98 ? 11.064 3.330 -7.440 1.00 81.19 98 VAL A CA 1
ATOM 759 C C . VAL A 1 98 ? 11.922 2.804 -8.596 1.00 81.19 98 VAL A C 1
ATOM 761 O O . VAL A 1 98 ? 13.100 2.508 -8.380 1.00 81.19 98 VAL A O 1
ATOM 764 N N . PRO A 1 99 ? 11.373 2.644 -9.814 1.00 80.44 99 PRO A N 1
ATOM 765 C CA . PRO A 1 99 ? 12.168 2.266 -10.970 1.00 80.44 99 PRO A CA 1
ATOM 766 C C . PRO A 1 99 ? 13.102 3.417 -11.343 1.00 80.44 99 PRO A C 1
ATOM 768 O O . PRO A 1 99 ? 12.781 4.588 -11.144 1.00 80.44 99 PRO A O 1
ATOM 771 N N . ASP A 1 100 ? 14.247 3.097 -11.935 1.00 84.12 100 ASP A N 1
ATOM 772 C CA . ASP A 1 100 ? 15.149 4.118 -12.455 1.00 84.12 100 ASP A CA 1
ATOM 773 C C . ASP A 1 100 ? 14.512 4.822 -13.669 1.00 84.12 100 ASP A C 1
ATOM 775 O O . ASP A 1 100 ? 14.567 4.333 -14.801 1.00 84.12 100 ASP A O 1
ATOM 779 N N . PHE A 1 101 ? 13.883 5.979 -13.437 1.00 79.00 101 PHE A N 1
ATOM 780 C CA . PHE A 1 101 ? 13.305 6.807 -14.501 1.00 79.00 101 PHE A CA 1
ATOM 781 C C . PHE A 1 101 ? 14.372 7.413 -15.422 1.00 79.00 101 PHE A C 1
ATOM 783 O O . PHE A 1 101 ? 14.047 7.838 -16.532 1.00 79.00 101 PHE A O 1
ATOM 790 N N . SER A 1 102 ? 15.638 7.456 -14.993 1.00 83.44 102 SER A N 1
ATOM 791 C CA . SER A 1 102 ? 16.720 8.054 -15.775 1.00 83.44 102 SER A CA 1
ATOM 792 C C . SER A 1 102 ? 17.216 7.131 -16.888 1.00 83.44 102 SER A C 1
ATOM 794 O O . SER A 1 102 ? 17.622 7.621 -17.937 1.00 83.44 102 SER A O 1
ATOM 796 N N . MET A 1 103 ? 17.111 5.807 -16.724 1.00 88.19 103 MET A N 1
ATOM 797 C CA . MET A 1 103 ? 17.511 4.828 -17.743 1.00 88.19 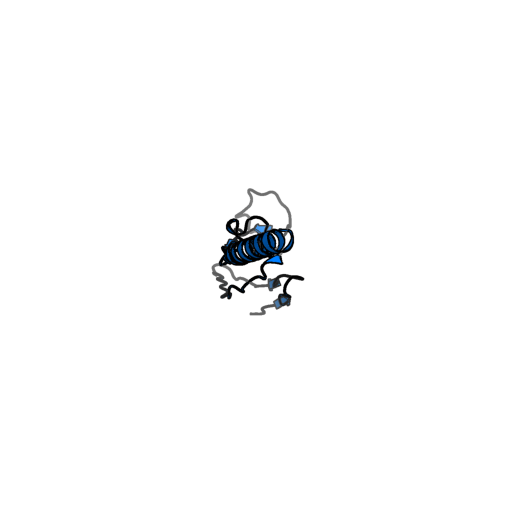103 MET A CA 1
ATOM 798 C C . MET A 1 103 ? 16.896 5.094 -19.131 1.00 88.19 103 MET A C 1
ATOM 800 O O . MET A 1 103 ? 17.659 5.286 -20.081 1.00 88.19 103 MET A O 1
ATOM 804 N N . PRO A 1 104 ? 15.558 5.157 -19.303 1.00 85.94 104 PRO A N 1
ATOM 805 C CA . PRO A 1 104 ? 14.969 5.434 -20.614 1.00 85.94 104 PRO A CA 1
ATOM 806 C C . PRO A 1 104 ? 15.318 6.835 -21.138 1.00 85.94 104 PRO A C 1
ATOM 808 O O . PRO A 1 104 ? 15.491 7.006 -22.344 1.00 85.94 104 PRO A O 1
ATOM 811 N N . PHE A 1 105 ? 15.466 7.825 -20.253 1.00 88.19 105 PHE A N 1
ATOM 812 C CA . PHE A 1 105 ? 15.870 9.178 -20.636 1.00 88.19 105 PHE A CA 1
ATOM 813 C C . PHE A 1 105 ? 17.296 9.206 -21.199 1.00 88.19 105 PHE A C 1
ATOM 815 O O . PHE A 1 105 ? 17.518 9.731 -22.289 1.00 88.19 105 PHE A O 1
ATOM 822 N N . ASN A 1 106 ? 18.247 8.578 -20.507 1.00 91.50 106 ASN A N 1
ATOM 823 C CA . ASN A 1 106 ? 19.645 8.507 -20.927 1.00 91.50 106 ASN A CA 1
ATOM 824 C C . ASN A 1 106 ? 19.775 7.819 -22.292 1.00 91.50 106 ASN A C 1
ATOM 826 O O . ASN A 1 106 ? 20.510 8.288 -23.160 1.00 91.50 106 ASN A O 1
ATOM 830 N N . VAL A 1 107 ? 19.009 6.746 -22.512 1.00 94.00 107 VAL A N 1
ATOM 831 C CA . VAL A 1 107 ? 18.948 6.053 -23.806 1.00 94.00 107 VAL A CA 1
ATOM 832 C C . VAL A 1 107 ? 18.410 6.982 -24.896 1.00 94.00 107 VAL A C 1
ATOM 834 O O . VAL A 1 107 ? 19.005 7.076 -25.968 1.00 94.00 107 VAL A O 1
ATOM 837 N N . PHE A 1 108 ? 17.325 7.710 -24.626 1.00 93.19 108 PHE A N 1
ATOM 838 C CA . PHE A 1 108 ? 16.744 8.642 -25.592 1.00 93.19 108 PHE A CA 1
ATOM 839 C C . PHE A 1 108 ? 17.709 9.774 -25.969 1.00 93.19 108 PHE A C 1
ATOM 841 O O . PHE A 1 108 ? 17.861 10.079 -27.151 1.00 93.19 108 PHE A O 1
ATOM 848 N N . VAL A 1 109 ? 18.411 10.354 -24.990 1.00 94.56 109 VAL A N 1
ATOM 849 C CA . VAL A 1 109 ? 19.415 11.403 -25.230 1.00 94.56 109 VAL A CA 1
ATOM 850 C C . VAL A 1 109 ? 20.534 10.892 -26.137 1.00 94.56 109 VAL A C 1
ATOM 852 O O . VAL A 1 109 ? 20.886 11.573 -27.100 1.00 94.56 109 VAL A O 1
ATOM 855 N N . LEU A 1 110 ? 21.040 9.678 -25.898 1.00 94.69 110 LEU A N 1
ATOM 856 C CA . LEU A 1 110 ? 22.058 9.070 -26.760 1.00 94.69 110 LEU A CA 1
ATOM 857 C C . LEU A 1 110 ? 21.554 8.860 -28.195 1.00 94.69 110 LEU A C 1
ATOM 859 O O . LEU A 1 110 ? 22.272 9.177 -29.143 1.00 94.69 110 LEU A O 1
ATOM 863 N N . PHE A 1 111 ? 20.318 8.384 -28.374 1.00 95.94 111 PHE A N 1
ATOM 864 C CA . PHE A 1 111 ? 19.726 8.219 -29.707 1.00 95.94 111 PHE A CA 1
ATOM 865 C C . PHE A 1 111 ? 19.573 9.549 -30.450 1.00 95.94 111 PHE A C 1
ATOM 867 O O . PHE A 1 111 ? 19.925 9.636 -31.626 1.00 95.94 111 PHE A O 1
ATOM 874 N N . VAL A 1 112 ? 19.071 10.587 -29.777 1.00 95.50 112 VAL A N 1
ATOM 875 C CA . VAL A 1 112 ? 18.893 11.916 -30.381 1.00 95.50 112 VAL A CA 1
ATOM 876 C C . VAL A 1 112 ? 20.239 12.530 -30.748 1.00 95.50 112 VAL A C 1
ATOM 878 O O . VAL A 1 112 ? 20.381 13.064 -31.846 1.00 95.50 112 VAL A O 1
ATOM 881 N N . GLN A 1 113 ? 21.241 12.412 -29.876 1.00 95.44 113 GLN A N 1
ATOM 882 C CA . GLN A 1 113 ? 22.582 12.927 -30.142 1.00 95.44 113 GLN A CA 1
ATOM 883 C C . GLN A 1 113 ? 23.238 12.215 -31.334 1.00 95.44 113 GLN A C 1
ATOM 885 O O . GLN A 1 113 ? 23.825 12.872 -32.193 1.00 95.44 113 GLN A O 1
ATOM 890 N N . GLN A 1 114 ? 23.075 10.893 -31.438 1.00 94.56 114 GLN A N 1
ATOM 891 C CA . GLN A 1 114 ? 23.562 10.120 -32.581 1.00 94.56 114 GLN A CA 1
ATOM 892 C C . GLN A 1 114 ? 22.849 10.499 -33.888 1.00 94.56 114 GLN A C 1
ATOM 894 O O . GLN A 1 114 ? 23.492 10.610 -34.932 1.00 94.56 114 GLN A O 1
ATOM 899 N N . LEU A 1 115 ? 21.528 10.701 -33.847 1.00 95.06 115 LEU A N 1
ATOM 900 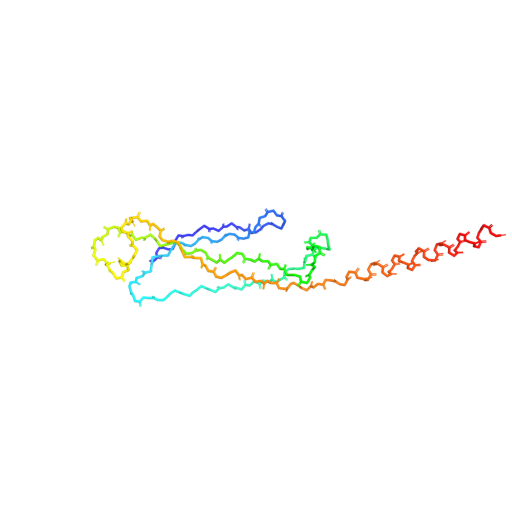C CA . LEU A 1 115 ? 20.747 11.109 -35.015 1.00 95.06 115 LEU A CA 1
ATOM 901 C C . LEU A 1 115 ? 21.140 12.512 -35.488 1.00 95.06 115 LEU A C 1
ATOM 903 O O . LEU A 1 115 ? 21.292 12.725 -36.688 1.00 95.06 115 LEU A O 1
ATOM 907 N N . LEU A 1 116 ? 21.324 13.451 -34.558 1.00 95.12 116 LEU A N 1
ATOM 908 C CA . LEU A 1 116 ? 21.747 14.815 -34.866 1.00 95.12 116 LEU A CA 1
ATOM 909 C C . LEU A 1 116 ? 23.122 14.824 -35.544 1.00 95.12 116 LEU A C 1
ATOM 911 O O . LEU A 1 116 ? 23.278 15.456 -36.583 1.00 95.12 116 LEU A O 1
ATOM 915 N N . PHE A 1 117 ? 24.070 14.040 -35.025 1.00 94.25 117 PHE A N 1
ATOM 916 C CA . PHE A 1 117 ? 25.386 13.862 -35.639 1.00 94.25 117 PHE A CA 1
ATOM 917 C C . PHE A 1 117 ? 25.305 13.263 -37.052 1.00 94.25 117 PHE A C 1
ATOM 919 O O . PHE A 1 117 ? 25.988 13.717 -37.967 1.00 94.25 117 PHE A O 1
ATOM 926 N N . PHE A 1 118 ? 24.442 12.263 -37.261 1.00 93.00 118 PHE A N 1
ATOM 927 C CA . PHE A 1 118 ? 24.241 11.679 -38.588 1.00 93.00 118 PHE A CA 1
ATOM 928 C C . PHE A 1 118 ? 23.648 12.688 -39.579 1.00 93.00 118 PHE A C 1
ATOM 930 O O . PHE A 1 118 ? 24.102 12.765 -40.718 1.00 93.00 118 PHE A O 1
ATOM 937 N N . MET A 1 119 ? 22.663 13.480 -39.148 1.00 91.00 119 MET A N 1
ATOM 938 C CA . MET A 1 119 ? 22.066 14.534 -39.973 1.00 91.00 119 MET A CA 1
ATOM 939 C C . MET A 1 119 ? 23.080 15.626 -40.322 1.00 91.00 119 MET A C 1
ATOM 941 O O . MET A 1 119 ? 23.078 16.097 -41.453 1.00 91.00 119 MET A O 1
ATOM 945 N N . GLU A 1 120 ? 23.962 15.996 -39.392 1.00 91.38 120 GLU A N 1
ATOM 946 C CA . GLU A 1 120 ? 25.023 16.981 -39.631 1.00 91.38 120 GLU A CA 1
ATOM 947 C C . GLU A 1 120 ? 26.029 16.499 -40.685 1.00 91.38 120 GLU A C 1
ATOM 949 O O . GLU A 1 120 ? 26.364 17.257 -41.587 1.00 91.38 120 GLU A O 1
ATOM 954 N N . ILE A 1 121 ? 26.439 15.224 -40.641 1.00 89.00 121 ILE A N 1
ATOM 955 C CA . ILE A 1 121 ? 27.307 14.628 -41.674 1.00 89.00 121 ILE A CA 1
ATOM 956 C C . ILE A 1 121 ? 26.612 14.572 -43.036 1.00 89.00 121 ILE A C 1
ATOM 958 O O . ILE A 1 121 ? 27.263 14.766 -44.053 1.00 89.00 121 ILE A O 1
ATOM 962 N N . TYR A 1 122 ? 25.316 14.260 -43.077 1.00 81.75 122 TYR A N 1
ATOM 963 C CA . TYR A 1 122 ? 24.593 14.074 -44.340 1.00 81.75 122 TYR A CA 1
ATOM 964 C C . TYR A 1 122 ? 24.202 15.398 -45.017 1.00 81.75 122 TYR A C 1
ATOM 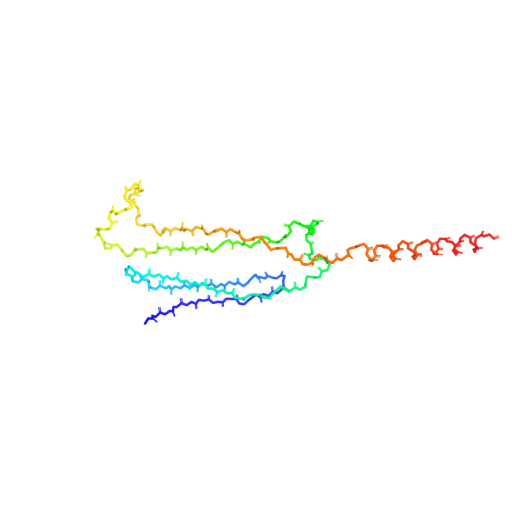966 O O . TYR A 1 122 ? 23.870 15.410 -46.202 1.00 81.75 122 TYR A O 1
ATOM 974 N N . LEU A 1 123 ? 24.184 16.498 -44.257 1.00 77.25 123 LEU A N 1
ATOM 975 C CA . LEU A 1 123 ? 23.869 17.844 -44.744 1.00 77.25 123 LEU A CA 1
ATOM 976 C C . LEU A 1 123 ? 25.127 18.662 -45.115 1.00 77.25 123 LEU A C 1
ATOM 978 O O . LEU A 1 123 ? 24.983 19.786 -45.602 1.00 77.25 123 LEU A O 1
ATOM 982 N N . LEU A 1 124 ? 26.323 18.103 -44.883 1.00 62.22 124 LEU A N 1
ATOM 983 C CA . LEU A 1 124 ? 27.649 18.599 -45.284 1.00 62.22 124 LEU A CA 1
ATOM 984 C C . LEU A 1 124 ? 28.142 17.877 -46.546 1.00 62.22 124 LEU A C 1
ATOM 986 O O . LEU A 1 124 ? 28.758 18.565 -47.392 1.00 62.22 124 LEU A O 1
#

pLDDT: mean 79.54, std 13.57, range [44.34, 95.94]

Secondary structure (DSSP, 8-state):
---EEEEE--BTTTB--EEEEE----TT----------PPPPPGGGS-SSGGG-EEEPPPEEEE-----S--GGGTTS------EEEEPPPEEE------THHHHHHHHHHHHHHHHHHHHHT-

Solvent-accessible surface area (backbone atoms only — not comparable to full-atom values): 8542 Å² total; per-residue (Å²): 134,80,73,52,66,56,72,45,80,56,40,93,98,75,44,71,68,46,80,47,80,48,76,87,78,62,89,98,66,86,87,85,88,86,84,89,82,80,88,75,88,74,56,83,89,71,53,57,100,55,57,88,75,42,46,82,40,82,34,59,75,48,73,48,77,75,76,89,72,83,82,78,69,90,66,65,88,59,75,95,62,104,58,73,46,74,48,77,48,73,63,46,77,44,78,62,89,69,74,74,71,57,57,66,50,55,52,50,53,53,53,52,53,51,49,51,54,51,50,53,62,74,75,105

InterPro domains:
  IPR007245 GPI transamidase component PIG-T [PF04113] (7-110)
  IPR007245 GPI transamidase component PIG-T [PTHR12959] (7-110)

Radius of gyration: 26.65 Å; Cα contacts (8 Å, |Δi|>4): 93; chains: 1; bounding box: 57×36×77 Å

Mean predicted aligned error: 11.55 Å

Foldseek 3Di:
DDKDKDWDDDDPPPDHTDIGIDDDADPPDDDDDDDDDDADDDDPVPADPDLQQADKAFFDKDWDQDDPPPDPCVPVVDDDDSDTDIDGGDIDGDRHPDPPPVVVVVVVVVVVVVVVVVVVVVVD

Sequence (124 aa):
MDFYGEYTLARDGMRPLLIELVILLPANSKCKIEFEFEAAFLKISKFPPDANSGIHIPGAVLSISQDDSTNLSLFSTFTNKSANQKIFGEPLLILLPVPDFSMPFNVFVLFVQQLLFFMEIYLL

Organism: Meloidogyne enterolobii (NCBI:txid390850)